Protein AF-A0A952LFS1-F1 (afdb_monomer_lite)

pLDDT: mean 71.88, std 18.71, range [35.47, 95.44]

Sequence (109 aa):
MINSTNTVNIDGTVLNDQDFKQFYSFNSEDKFSRWVVRPLALLTTVGLGVALVFASTFLLVLSLAMMPLFAVMLWAVKTKMERDLNSDETVIDMEQDEPIEPQEDAKSL

Radius of gyration: 41.85 Å; chains: 1; bounding box: 82×48×112 Å

Foldseek 3Di:
DDPPQPFDDDPNDGDHPVVVVVVVPPPVPPPCCVPPVVVVVVVVVVVVVVVVVVVVVVVVVVVVVCVVVVVVVVVVVVVVVVVVVVVVVPPPPPDDDDDDYDDDDDDDD

Structure (mmCIF, N/CA/C/O backbone):
data_AF-A0A952LFS1-F1
#
_entry.id   AF-A0A952LFS1-F1
#
loop_
_atom_site.group_PDB
_atom_site.id
_atom_site.type_symbol
_atom_site.label_atom_id
_atom_site.label_alt_id
_atom_site.label_comp_id
_atom_site.label_asym_id
_atom_site.label_entity_id
_atom_site.label_seq_id
_atom_site.pdbx_PDB_ins_code
_atom_site.Cartn_x
_atom_site.Cartn_y
_atom_site.Cartn_z
_atom_site.occupancy
_atom_site.B_iso_or_equiv
_atom_site.auth_seq_id
_atom_site.auth_comp_id
_atom_site.auth_asym_id
_atom_site.auth_atom_id
_atom_site.pdbx_PDB_model_num
ATOM 1 N N . MET A 1 1 ? 11.570 -21.459 48.615 1.00 35.81 1 MET A N 1
ATOM 2 C CA . MET A 1 1 ? 10.962 -20.991 47.351 1.00 35.81 1 MET A CA 1
ATOM 3 C C . MET A 1 1 ? 10.840 -19.481 47.438 1.00 35.81 1 MET A C 1
ATOM 5 O O . MET A 1 1 ? 10.100 -19.008 48.287 1.00 35.81 1 MET A O 1
ATOM 9 N N . ILE A 1 2 ? 11.624 -18.735 46.659 1.00 35.47 2 ILE A N 1
ATOM 10 C CA . ILE A 1 2 ? 11.532 -17.270 46.599 1.00 35.47 2 ILE A CA 1
ATOM 11 C C . ILE A 1 2 ? 10.553 -16.952 45.466 1.00 35.47 2 ILE A C 1
ATOM 13 O O . ILE A 1 2 ? 10.880 -17.167 44.302 1.00 35.47 2 ILE A O 1
ATOM 17 N N . ASN A 1 3 ? 9.342 -16.502 45.802 1.00 43.50 3 ASN A N 1
ATOM 18 C CA . ASN A 1 3 ? 8.403 -15.959 44.820 1.00 43.50 3 ASN A CA 1
ATOM 19 C C . ASN A 1 3 ? 8.894 -14.562 44.426 1.00 43.50 3 ASN A C 1
ATOM 21 O O . ASN A 1 3 ? 8.648 -13.585 45.128 1.00 43.50 3 ASN A O 1
ATOM 25 N N . SER A 1 4 ? 9.647 -14.487 43.330 1.00 49.28 4 SER A N 1
ATOM 26 C CA . SER A 1 4 ? 10.012 -13.225 42.688 1.00 49.28 4 SER A CA 1
ATOM 27 C C . SER A 1 4 ? 8.782 -12.686 41.955 1.00 49.28 4 SER A C 1
ATOM 29 O O . SER A 1 4 ? 8.506 -13.053 40.815 1.00 49.28 4 SER A O 1
ATOM 31 N N . THR A 1 5 ? 7.995 -11.850 42.631 1.00 56.53 5 THR A N 1
ATOM 32 C CA . THR A 1 5 ? 6.994 -11.013 41.965 1.00 56.53 5 THR A CA 1
ATOM 33 C C . THR A 1 5 ? 7.749 -9.828 41.368 1.00 56.53 5 THR A C 1
ATOM 35 O O . THR A 1 5 ? 8.257 -8.988 42.107 1.00 56.53 5 THR A O 1
ATOM 38 N N . ASN A 1 6 ? 7.885 -9.792 40.041 1.00 58.81 6 ASN A N 1
ATOM 39 C CA . ASN A 1 6 ? 8.487 -8.675 39.305 1.00 58.81 6 ASN A CA 1
ATOM 40 C C . ASN A 1 6 ? 7.598 -7.424 39.437 1.00 58.81 6 ASN A C 1
ATOM 42 O O . ASN A 1 6 ? 6.791 -7.131 38.563 1.00 58.81 6 ASN A O 1
ATOM 46 N N . THR A 1 7 ? 7.719 -6.704 40.550 1.00 58.88 7 THR A N 1
ATOM 47 C CA . THR A 1 7 ? 7.154 -5.363 40.723 1.00 58.88 7 THR A CA 1
ATOM 48 C C . THR A 1 7 ? 8.282 -4.357 40.564 1.00 58.88 7 THR A C 1
ATOM 50 O O . THR A 1 7 ? 9.168 -4.276 41.417 1.00 58.88 7 THR A O 1
ATOM 53 N N . VAL A 1 8 ? 8.275 -3.607 39.466 1.00 61.28 8 VAL A N 1
ATOM 54 C CA . VAL A 1 8 ? 9.241 -2.526 39.251 1.00 61.28 8 VAL A CA 1
ATOM 55 C C . VAL A 1 8 ? 8.627 -1.254 39.825 1.00 61.28 8 VAL A C 1
ATOM 57 O O . VAL A 1 8 ? 7.547 -0.838 39.411 1.00 61.28 8 VAL A O 1
ATOM 60 N N . ASN A 1 9 ? 9.285 -0.663 40.820 1.00 59.69 9 ASN A N 1
ATOM 61 C CA . ASN A 1 9 ? 8.873 0.611 41.400 1.00 59.69 9 ASN A CA 1
ATOM 62 C C . ASN A 1 9 ? 9.598 1.734 40.656 1.00 59.69 9 ASN A C 1
ATOM 64 O O . ASN A 1 9 ? 10.825 1.818 40.714 1.00 59.69 9 ASN A O 1
ATOM 68 N N . ILE A 1 10 ? 8.840 2.564 39.943 1.00 61.12 10 ILE A N 1
ATOM 69 C CA . ILE A 1 10 ? 9.353 3.777 39.308 1.00 61.12 10 ILE A CA 1
ATOM 70 C C . ILE A 1 10 ? 8.597 4.947 39.929 1.00 61.12 10 ILE A C 1
ATOM 72 O O . ILE A 1 10 ? 7.377 5.045 39.798 1.00 61.12 10 ILE A O 1
ATOM 76 N N . ASP A 1 11 ? 9.339 5.806 40.625 1.00 57.72 11 ASP A N 1
ATOM 77 C CA . ASP A 1 11 ? 8.853 7.078 41.172 1.00 57.72 11 ASP A CA 1
ATOM 78 C C . ASP A 1 11 ? 7.615 6.948 42.086 1.00 57.72 11 ASP A C 1
ATOM 80 O O . ASP A 1 11 ? 6.646 7.695 41.991 1.00 57.72 11 ASP A O 1
ATOM 84 N N . GLY A 1 12 ? 7.609 5.931 42.958 1.00 62.72 12 GLY A N 1
ATOM 85 C CA . GLY A 1 12 ? 6.520 5.688 43.914 1.00 62.72 12 GLY A CA 1
ATOM 86 C C . GLY A 1 12 ? 5.311 4.954 43.327 1.00 62.72 12 GLY A C 1
ATOM 87 O O . GLY A 1 12 ? 4.413 4.557 44.071 1.00 62.72 12 GLY A O 1
ATOM 88 N N . THR A 1 13 ? 5.309 4.702 42.020 1.00 59.31 13 THR A N 1
ATOM 89 C CA . THR A 1 13 ? 4.309 3.877 41.340 1.00 59.31 13 THR A CA 1
ATOM 90 C C . THR A 1 13 ? 4.791 2.431 41.286 1.00 59.31 13 THR A C 1
ATOM 92 O O . THR A 1 13 ? 5.758 2.098 40.597 1.00 59.31 13 THR A O 1
ATOM 95 N N . VAL A 1 14 ? 4.118 1.553 42.032 1.00 64.75 14 VAL A N 1
ATOM 96 C CA . VAL A 1 14 ? 4.357 0.107 41.980 1.00 64.75 14 VAL A CA 1
ATOM 97 C C . VAL A 1 14 ? 3.658 -0.434 40.740 1.00 64.75 14 VAL A C 1
ATOM 99 O O . VAL A 1 14 ? 2.440 -0.569 40.725 1.00 64.75 14 VAL A O 1
ATOM 102 N N . LEU A 1 15 ? 4.426 -0.723 39.691 1.00 60.50 15 LEU A N 1
ATOM 103 C CA . LEU A 1 15 ? 3.890 -1.299 38.464 1.00 60.50 15 LEU A CA 1
ATOM 104 C C . LEU A 1 15 ? 3.787 -2.819 38.632 1.00 60.50 15 LEU A C 1
ATOM 106 O O . LEU A 1 15 ? 4.803 -3.517 38.712 1.00 60.50 15 LEU A O 1
ATOM 110 N N . ASN A 1 16 ? 2.558 -3.327 38.721 1.00 68.31 16 ASN A N 1
ATOM 111 C CA . ASN A 1 16 ?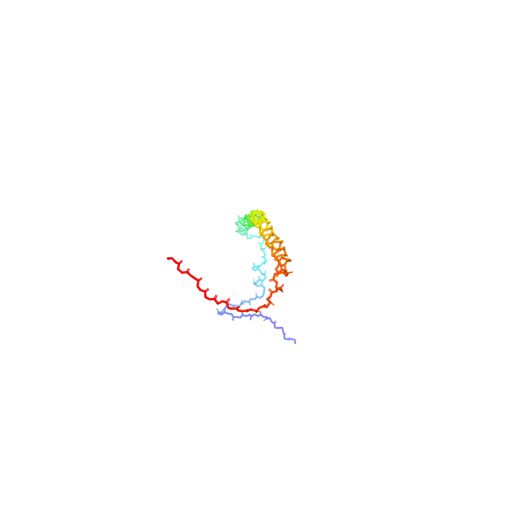 2.260 -4.753 38.819 1.00 68.31 16 ASN A CA 1
ATOM 112 C C . ASN A 1 16 ? 1.919 -5.317 37.425 1.00 68.31 16 ASN A C 1
ATOM 114 O O . ASN A 1 16 ? 1.187 -4.693 36.658 1.00 68.31 16 ASN A O 1
ATOM 118 N N . ASP A 1 17 ? 2.409 -6.516 37.089 1.00 67.88 17 ASP A N 1
ATOM 119 C CA . ASP A 1 17 ? 2.076 -7.228 35.836 1.00 67.88 17 ASP A CA 1
ATOM 120 C C . ASP A 1 17 ? 0.553 -7.395 35.653 1.00 67.88 17 ASP A C 1
ATOM 122 O O . ASP A 1 17 ? 0.030 -7.415 34.536 1.00 67.88 17 ASP A O 1
ATOM 126 N N . GLN A 1 18 ? -0.182 -7.458 36.766 1.00 65.00 18 GLN A N 1
ATOM 127 C CA . GLN A 1 18 ? -1.642 -7.509 36.769 1.00 65.00 18 GLN A CA 1
ATOM 128 C C . GLN A 1 18 ? -2.287 -6.216 36.250 1.00 65.00 18 GLN A C 1
ATOM 130 O O . GLN A 1 18 ? -3.262 -6.305 35.507 1.00 65.00 18 GLN A O 1
ATOM 135 N N . ASP A 1 19 ? -1.714 -5.046 36.539 1.00 62.91 19 ASP A N 1
ATOM 136 C CA . ASP A 1 19 ? -2.249 -3.754 36.092 1.00 62.91 19 ASP A CA 1
ATOM 137 C C . ASP A 1 19 ? -2.022 -3.552 34.590 1.00 62.91 19 ASP A C 1
ATOM 139 O O . ASP A 1 19 ? -2.904 -3.065 33.883 1.00 62.91 19 ASP A O 1
ATOM 143 N N . PHE A 1 20 ? -0.881 -4.015 34.063 1.00 62.88 20 PHE A N 1
ATOM 144 C CA . PHE A 1 20 ? -0.638 -4.042 32.618 1.00 62.88 20 PHE A CA 1
ATOM 145 C C . PHE A 1 20 ? -1.629 -4.958 31.902 1.00 62.88 20 PHE A C 1
ATOM 147 O O . PHE A 1 20 ? -2.243 -4.559 30.911 1.00 62.88 20 PHE A O 1
ATOM 154 N N . LYS A 1 21 ? -1.841 -6.175 32.416 1.00 63.59 21 LYS A N 1
ATOM 155 C CA . LYS A 1 21 ? -2.851 -7.088 31.866 1.00 63.59 21 LYS A CA 1
ATOM 156 C C . LYS A 1 21 ? -4.254 -6.510 31.960 1.00 63.59 21 LYS A C 1
ATOM 158 O O . LYS A 1 21 ? -5.026 -6.712 31.032 1.00 63.59 21 LYS A O 1
ATOM 163 N N . GLN A 1 22 ? -4.575 -5.769 33.017 1.00 61.59 22 GLN A N 1
ATOM 164 C CA . GLN A 1 22 ? -5.881 -5.145 33.181 1.00 61.59 22 GLN A CA 1
ATOM 165 C C . GLN A 1 22 ? -6.088 -3.961 32.224 1.00 61.59 22 GLN A C 1
ATOM 167 O O . GLN A 1 22 ? -7.179 -3.805 31.680 1.00 61.59 22 GLN A O 1
ATOM 172 N N . PHE A 1 23 ? -5.035 -3.190 31.942 1.00 60.47 23 PHE A N 1
ATOM 173 C CA . PHE A 1 23 ? -5.052 -2.104 30.960 1.00 60.47 23 PHE A CA 1
ATOM 174 C C . PHE A 1 23 ? -5.301 -2.612 29.530 1.00 60.47 23 PHE A C 1
ATOM 176 O O . PHE A 1 23 ? -6.043 -1.997 28.766 1.00 60.47 23 PHE A O 1
ATOM 183 N N . TYR A 1 24 ? -4.717 -3.762 29.176 1.00 58.44 24 TYR A N 1
ATOM 184 C CA . TYR A 1 24 ? -4.950 -4.422 27.884 1.00 58.44 24 TYR A CA 1
ATOM 185 C C . TYR A 1 24 ? -6.170 -5.352 27.874 1.00 58.44 24 TYR A C 1
ATOM 187 O O . TYR A 1 24 ? -6.668 -5.702 26.800 1.00 58.44 24 TYR A O 1
ATOM 195 N N . SER A 1 25 ? -6.684 -5.756 29.038 1.00 60.50 25 SER A N 1
ATOM 196 C CA . SER A 1 25 ? -7.952 -6.469 29.122 1.00 60.50 25 SER A CA 1
ATOM 197 C C . SER A 1 25 ? -9.058 -5.468 28.814 1.00 60.50 25 SER A C 1
ATOM 199 O O . SER A 1 25 ? -9.383 -4.600 29.618 1.00 60.50 25 SER A O 1
ATOM 201 N N . PHE A 1 26 ? -9.605 -5.549 27.604 1.00 57.59 26 PHE A N 1
ATOM 202 C CA . PHE A 1 26 ? -10.738 -4.738 27.179 1.00 57.59 26 PHE A CA 1
ATOM 203 C C . PHE A 1 26 ? -11.924 -4.974 28.118 1.00 57.59 26 PHE A C 1
ATOM 205 O O . PHE A 1 26 ? -12.722 -5.891 27.916 1.00 57.59 26 PHE A O 1
ATOM 212 N N . ASN A 1 27 ? -12.046 -4.136 29.144 1.00 59.81 27 ASN A N 1
ATOM 213 C CA . ASN A 1 27 ? -13.144 -4.206 30.085 1.00 59.81 27 ASN A CA 1
ATOM 214 C C . ASN A 1 27 ? -14.419 -3.797 29.336 1.00 59.81 27 ASN A C 1
ATOM 216 O O . ASN A 1 27 ? -14.575 -2.657 28.897 1.00 59.81 27 ASN A O 1
ATOM 220 N N . SER A 1 28 ? -15.312 -4.760 29.100 1.00 58.75 28 SER A N 1
ATOM 221 C CA . SER A 1 28 ? -16.483 -4.581 28.225 1.00 58.75 28 SER A CA 1
ATOM 222 C C . SER A 1 28 ? -17.519 -3.570 28.748 1.00 58.75 28 SER A C 1
ATOM 224 O O . SER A 1 28 ? -18.431 -3.182 28.010 1.00 58.75 28 SER A O 1
ATOM 226 N N . GLU A 1 29 ? -17.354 -3.129 29.996 1.00 63.97 29 GLU A N 1
ATOM 227 C CA . GLU A 1 29 ? -18.200 -2.157 30.691 1.00 63.97 29 GLU A CA 1
ATOM 228 C C . GLU A 1 29 ? -17.780 -0.698 30.471 1.00 63.97 29 GLU A C 1
ATOM 230 O O . GLU A 1 29 ? -18.539 0.213 30.811 1.00 63.97 29 GLU A O 1
ATOM 235 N N . ASP A 1 30 ? -16.618 -0.448 29.860 1.00 70.31 30 ASP A N 1
ATOM 236 C CA . ASP A 1 30 ? -16.151 0.916 29.641 1.00 70.31 30 ASP A CA 1
ATOM 237 C C . ASP A 1 30 ? -16.928 1.591 28.493 1.00 70.31 30 ASP A C 1
ATOM 239 O O . ASP A 1 30 ? -16.703 1.353 27.296 1.00 70.31 30 ASP A O 1
ATOM 243 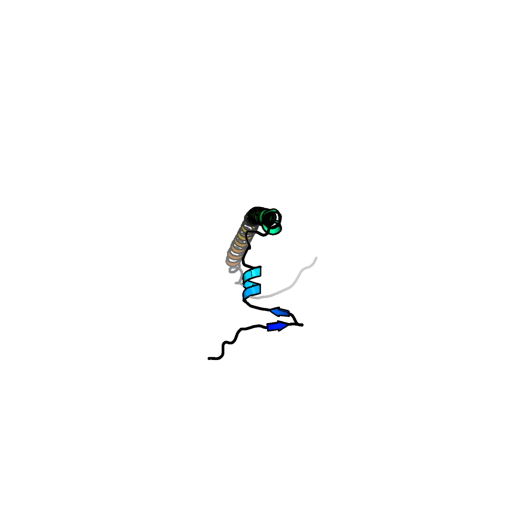N N . LYS A 1 31 ? -17.907 2.429 28.871 1.00 75.94 31 LYS A N 1
ATOM 244 C CA . LYS A 1 31 ? -18.815 3.123 27.943 1.00 75.94 31 LYS A CA 1
ATOM 245 C C . LYS A 1 31 ? -18.044 3.988 26.947 1.00 75.94 31 LYS A C 1
ATOM 247 O O . LYS A 1 31 ? -18.452 4.071 25.790 1.00 75.94 31 LYS A O 1
ATOM 252 N N . PHE A 1 32 ? -16.933 4.593 27.362 1.00 75.12 32 PHE A N 1
ATOM 253 C CA . PHE A 1 32 ? -16.132 5.446 26.487 1.00 75.12 32 PHE A CA 1
ATOM 254 C C . PHE A 1 32 ? -15.459 4.633 25.373 1.00 75.12 32 PHE A C 1
ATOM 256 O O . PHE A 1 32 ? -15.597 4.951 24.189 1.00 75.12 32 PHE A O 1
ATOM 263 N N . SER A 1 33 ? -14.816 3.518 25.731 1.00 72.69 33 SER A N 1
ATOM 264 C CA . SER A 1 33 ? -14.181 2.618 24.763 1.00 72.69 33 SER A CA 1
ATOM 265 C C . SER A 1 33 ? -15.193 2.040 23.765 1.00 72.69 33 SER A C 1
ATOM 267 O O . SER A 1 33 ? -14.945 1.989 22.556 1.00 72.69 33 SER A O 1
ATOM 269 N N . ARG A 1 34 ? -16.389 1.675 24.245 1.00 76.06 34 ARG A N 1
ATOM 270 C CA . ARG A 1 34 ? -17.440 1.082 23.411 1.00 76.06 34 ARG A CA 1
ATOM 271 C C . ARG A 1 34 ? -18.044 2.053 22.394 1.00 76.06 34 ARG A C 1
ATOM 273 O O . ARG A 1 34 ? -18.310 1.629 21.271 1.00 76.06 34 ARG A O 1
ATOM 280 N N . TRP A 1 35 ? -18.266 3.309 22.778 1.00 82.81 35 TRP A N 1
ATOM 281 C CA . TRP A 1 35 ? -18.972 4.289 21.944 1.00 82.81 35 TRP A CA 1
ATOM 282 C C . TRP A 1 35 ? -18.057 5.208 21.134 1.00 82.81 35 TRP A C 1
ATOM 284 O O . TRP A 1 35 ? -18.501 5.740 20.123 1.00 82.81 35 TRP A O 1
ATOM 294 N N . V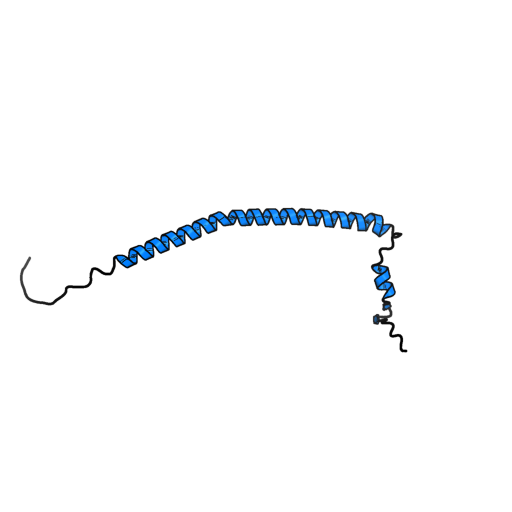AL A 1 36 ? -16.795 5.381 21.538 1.00 82.50 36 VAL A N 1
ATOM 295 C CA . VAL A 1 36 ? -15.863 6.306 20.871 1.00 82.50 36 VAL A CA 1
ATOM 296 C C . VAL A 1 36 ? -14.689 5.557 20.254 1.00 82.50 36 VAL A C 1
ATOM 298 O O . VAL A 1 36 ? -14.456 5.659 19.052 1.00 82.50 36 VAL A O 1
ATOM 301 N N . VAL A 1 37 ? -13.980 4.749 21.045 1.00 82.94 37 VAL A N 1
ATOM 302 C CA . VAL A 1 37 ? -12.722 4.125 20.601 1.00 82.94 37 VAL A CA 1
ATOM 303 C C . VAL A 1 37 ? -12.964 3.037 19.556 1.00 82.94 37 VAL A C 1
ATOM 305 O O . VAL A 1 37 ? -12.285 3.015 18.534 1.00 82.94 37 VAL A O 1
ATOM 308 N N . ARG A 1 38 ? -13.953 2.157 19.758 1.00 81.75 38 ARG A N 1
ATOM 309 C CA . ARG A 1 38 ? -14.250 1.070 18.806 1.00 81.75 38 ARG A CA 1
ATOM 310 C C . ARG A 1 38 ? -14.723 1.570 17.433 1.00 81.75 38 ARG A C 1
ATOM 312 O O . ARG A 1 38 ? -14.177 1.096 16.437 1.00 81.75 38 ARG A O 1
ATOM 319 N N . PRO A 1 39 ? -15.681 2.515 17.328 1.00 85.31 39 PRO A N 1
ATOM 320 C CA . PRO A 1 39 ? -16.073 3.059 16.029 1.00 85.31 39 PRO A CA 1
ATOM 321 C C . PRO A 1 39 ? -14.933 3.817 15.345 1.00 85.31 39 PRO A C 1
ATOM 323 O O . PRO A 1 39 ? -14.741 3.664 14.142 1.00 85.31 39 PRO A O 1
ATOM 326 N N . LEU A 1 40 ? -14.139 4.578 16.107 1.00 86.88 40 LEU A N 1
ATOM 327 C CA . LEU A 1 40 ? -12.976 5.283 15.571 1.00 86.88 40 LEU A CA 1
ATOM 328 C C . LEU A 1 40 ? -11.928 4.301 15.033 1.00 86.88 40 LEU A C 1
ATOM 330 O O . LEU A 1 40 ? -11.435 4.497 13.929 1.00 86.88 40 LEU A O 1
ATOM 334 N N . ALA A 1 41 ? -11.640 3.220 15.762 1.00 85.00 41 ALA A N 1
ATOM 335 C CA . ALA A 1 41 ? -10.713 2.176 15.330 1.00 85.00 41 ALA A CA 1
ATOM 336 C C . ALA A 1 41 ? -11.195 1.447 14.064 1.00 85.00 41 ALA A C 1
ATOM 338 O O . ALA A 1 41 ? -10.398 1.110 13.189 1.00 85.00 41 ALA A O 1
ATOM 339 N N . LEU A 1 42 ? -12.505 1.220 13.931 1.00 86.50 42 LEU A N 1
ATOM 340 C CA . LEU A 1 42 ? -13.081 0.664 12.705 1.00 86.50 42 LEU A CA 1
ATOM 341 C C . LEU A 1 42 ? -12.929 1.634 11.530 1.00 86.50 42 LEU A C 1
ATOM 343 O O . LEU A 1 42 ? -12.493 1.222 10.458 1.00 86.50 42 LEU A O 1
ATOM 347 N N . LEU A 1 43 ? -13.223 2.921 11.731 1.00 88.69 43 LEU A N 1
ATOM 348 C CA . LEU A 1 43 ? -13.066 3.943 10.695 1.00 88.69 43 LEU A CA 1
ATOM 349 C C . LEU A 1 43 ? -11.610 4.114 10.260 1.00 88.69 43 LEU A C 1
ATOM 351 O O . LEU A 1 43 ? -11.350 4.211 9.063 1.00 88.69 43 LEU A O 1
ATOM 355 N N . THR A 1 44 ? -10.658 4.109 11.194 1.00 89.12 44 THR A N 1
ATOM 356 C CA . THR A 1 44 ? -9.232 4.188 10.852 1.00 89.12 44 THR A CA 1
ATOM 357 C C . THR A 1 44 ? -8.778 2.951 10.092 1.00 89.12 44 THR A C 1
ATOM 359 O O . THR A 1 44 ? -8.086 3.090 9.090 1.00 89.12 44 THR A O 1
ATOM 362 N N . THR A 1 45 ? -9.214 1.755 10.494 1.00 90.94 45 THR A N 1
ATOM 363 C CA . THR A 1 45 ? -8.866 0.506 9.798 1.00 90.94 45 THR A CA 1
ATOM 364 C C . THR A 1 45 ? -9.430 0.483 8.377 1.00 90.94 45 THR A C 1
ATOM 366 O O . THR A 1 45 ? -8.716 0.145 7.435 1.00 90.94 45 THR A O 1
ATOM 369 N N . VAL A 1 46 ? -10.689 0.896 8.195 1.00 89.88 46 VAL A N 1
ATOM 370 C CA . VAL A 1 46 ? -11.316 0.994 6.868 1.00 89.88 46 VAL A CA 1
ATOM 371 C C . VAL A 1 46 ? -10.625 2.060 6.018 1.00 89.88 46 VAL A C 1
ATOM 373 O O . VAL A 1 46 ? -10.278 1.788 4.871 1.00 89.88 46 VAL A O 1
ATOM 376 N N . GLY A 1 47 ? -10.365 3.246 6.573 1.00 90.69 47 GLY A N 1
ATOM 377 C CA . GLY A 1 47 ? -9.675 4.325 5.865 1.00 90.69 47 GLY A CA 1
ATOM 378 C C . GLY A 1 47 ? -8.268 3.928 5.419 1.00 90.69 47 GLY A C 1
ATOM 379 O O . GLY A 1 47 ? -7.886 4.175 4.277 1.00 90.69 47 GLY A O 1
ATOM 380 N N . LEU A 1 48 ? -7.522 3.242 6.286 1.00 91.69 48 LEU A N 1
ATOM 381 C CA . LEU A 1 48 ? -6.175 2.757 5.992 1.00 91.69 48 LEU A CA 1
ATOM 382 C C . LEU A 1 48 ? -6.204 1.623 4.955 1.00 91.69 48 LEU A C 1
ATOM 384 O O . LEU A 1 48 ? -5.383 1.610 4.041 1.00 91.69 48 LEU A O 1
ATOM 388 N N . GLY A 1 49 ? -7.198 0.732 5.027 1.00 90.69 49 GLY A N 1
ATOM 389 C CA . GLY A 1 49 ? -7.431 -0.298 4.015 1.00 90.69 49 GLY A CA 1
ATOM 390 C C . GLY A 1 49 ? -7.714 0.290 2.630 1.00 90.69 49 GLY A C 1
ATOM 391 O O . GLY A 1 49 ? -7.089 -0.111 1.650 1.00 90.69 49 GLY A O 1
ATOM 392 N N . VAL A 1 50 ? -8.593 1.292 2.543 1.00 92.50 50 VAL A N 1
ATOM 393 C CA . VAL A 1 50 ? -8.889 1.988 1.280 1.00 92.50 50 VAL A CA 1
ATOM 394 C C . VAL A 1 50 ? -7.643 2.701 0.749 1.00 92.50 50 VAL A C 1
ATOM 396 O O . VAL A 1 50 ? -7.303 2.544 -0.423 1.00 92.50 50 VAL A O 1
ATOM 399 N N . ALA A 1 51 ? -6.915 3.424 1.603 1.00 93.56 51 ALA A N 1
ATOM 400 C CA . ALA A 1 51 ? -5.683 4.105 1.212 1.00 93.56 51 ALA A CA 1
ATOM 401 C C . ALA A 1 51 ? -4.629 3.136 0.649 1.00 93.56 51 ALA A C 1
ATOM 403 O O . ALA A 1 51 ? -3.994 3.447 -0.358 1.00 93.56 51 ALA A O 1
ATOM 404 N N . LEU A 1 52 ? -4.479 1.945 1.240 1.00 94.38 52 LEU A N 1
ATOM 405 C CA . LEU A 1 52 ? -3.563 0.912 0.748 1.00 94.38 52 LEU A CA 1
ATOM 406 C C . LEU A 1 52 ? -3.949 0.393 -0.640 1.00 94.38 52 LEU A C 1
ATOM 408 O O . LEU A 1 52 ? -3.075 0.216 -1.487 1.00 94.38 52 LEU A O 1
ATOM 412 N N . VAL A 1 53 ? -5.241 0.183 -0.900 1.00 93.56 53 VAL A N 1
ATOM 413 C CA . VAL A 1 53 ? -5.720 -0.250 -2.224 1.00 93.56 53 VAL A CA 1
ATOM 414 C C . VAL A 1 53 ? -5.439 0.821 -3.279 1.00 93.56 53 VAL A C 1
ATOM 416 O O . VAL A 1 53 ? -4.944 0.506 -4.364 1.00 93.56 53 VAL A O 1
ATOM 419 N N . PHE A 1 54 ? -5.685 2.093 -2.958 1.00 93.00 54 PHE A N 1
ATOM 420 C CA . PHE A 1 54 ? -5.356 3.205 -3.852 1.00 93.00 54 PHE A CA 1
ATOM 421 C C . PHE A 1 54 ? -3.852 3.328 -4.092 1.00 93.00 54 PHE A C 1
ATOM 423 O O . PHE A 1 54 ? -3.433 3.459 -5.240 1.00 93.00 54 PHE A O 1
ATOM 430 N N . ALA A 1 55 ? -3.034 3.226 -3.043 1.00 93.69 55 ALA A N 1
ATOM 431 C CA . ALA A 1 55 ? -1.581 3.255 -3.166 1.00 93.69 55 ALA A CA 1
ATOM 432 C C . ALA A 1 55 ? -1.063 2.100 -4.037 1.00 93.69 55 ALA A C 1
ATOM 434 O O . ALA A 1 55 ? -0.245 2.319 -4.928 1.00 93.69 55 ALA A O 1
ATOM 435 N N . SER A 1 56 ? -1.579 0.884 -3.837 1.00 95.44 56 SER A N 1
ATOM 436 C CA . SER A 1 56 ? -1.223 -0.286 -4.645 1.00 95.44 56 SER A CA 1
ATOM 437 C C . SER A 1 56 ? -1.587 -0.086 -6.115 1.00 95.44 56 SER A C 1
ATOM 439 O O . SER A 1 56 ? -0.744 -0.279 -6.990 1.00 95.44 56 SER A O 1
ATOM 441 N N . THR A 1 57 ? -2.807 0.379 -6.388 1.00 93.44 57 THR A N 1
ATOM 442 C CA . THR A 1 57 ? -3.273 0.640 -7.757 1.00 93.44 57 THR A CA 1
ATOM 443 C C . THR A 1 57 ? -2.439 1.733 -8.423 1.00 93.44 57 THR A C 1
ATOM 445 O O . THR A 1 57 ? -2.034 1.590 -9.574 1.00 93.44 57 THR A O 1
ATOM 448 N N . PHE A 1 58 ? -2.119 2.803 -7.691 1.00 94.25 58 PHE A N 1
ATOM 449 C CA . PHE A 1 58 ? -1.279 3.891 -8.181 1.00 94.25 58 PHE A CA 1
ATOM 450 C C . PHE A 1 58 ? 0.130 3.413 -8.549 1.00 94.25 58 PHE A C 1
ATOM 452 O O . PHE A 1 58 ? 0.622 3.724 -9.632 1.00 94.25 58 PHE A O 1
ATOM 459 N N . LEU A 1 59 ? 0.763 2.610 -7.690 1.00 93.88 59 LEU A N 1
ATOM 460 C CA . LEU A 1 59 ? 2.075 2.029 -7.980 1.00 93.88 59 LEU A CA 1
ATOM 461 C C . LEU A 1 59 ? 2.034 1.070 -9.172 1.00 93.88 59 LEU A C 1
ATOM 463 O O . LEU A 1 59 ? 2.987 1.022 -9.946 1.00 93.88 59 LEU A O 1
ATOM 467 N N . LEU A 1 60 ? 0.933 0.342 -9.357 1.00 94.25 60 LEU A N 1
ATOM 468 C CA . LEU A 1 60 ? 0.745 -0.541 -10.505 1.00 94.25 60 LEU A CA 1
ATOM 469 C C . LEU A 1 60 ? 0.670 0.270 -11.806 1.00 94.25 60 LEU A C 1
ATOM 471 O O . LEU A 1 60 ? 1.368 -0.042 -12.765 1.00 94.25 60 LEU A O 1
ATOM 475 N N . VAL A 1 61 ? -0.098 1.363 -11.821 1.00 94.38 61 VAL A N 1
ATOM 476 C CA . VAL A 1 61 ? -0.166 2.275 -12.974 1.00 94.38 61 VAL A CA 1
ATOM 477 C C . VAL A 1 61 ? 1.194 2.917 -13.253 1.00 94.38 61 VAL A C 1
ATOM 479 O O . VAL A 1 61 ? 1.618 2.962 -14.406 1.00 94.38 61 VAL A O 1
ATOM 482 N N . LEU A 1 62 ? 1.912 3.356 -12.214 1.00 92.38 62 LEU A N 1
ATOM 483 C CA . LEU A 1 62 ? 3.269 3.893 -12.346 1.00 92.38 62 LEU A CA 1
ATOM 484 C C . LEU A 1 62 ? 4.231 2.850 -12.942 1.00 92.38 62 LEU A C 1
ATOM 486 O O . LEU A 1 62 ? 5.028 3.168 -13.822 1.00 92.38 62 LEU A O 1
ATOM 490 N N . SER A 1 63 ? 4.136 1.596 -12.496 1.00 92.06 63 SER A N 1
ATOM 491 C CA . SER A 1 63 ? 4.925 0.486 -13.031 1.00 92.06 63 SER A CA 1
ATOM 492 C C . SER A 1 63 ? 4.595 0.215 -14.502 1.00 92.06 63 SER A C 1
ATOM 494 O O . SER A 1 63 ? 5.504 0.072 -15.321 1.00 92.06 63 SER A O 1
ATOM 496 N N . LEU A 1 64 ? 3.310 0.230 -14.865 1.00 92.19 64 LEU A N 1
ATOM 497 C CA . LEU A 1 64 ? 2.858 0.032 -16.241 1.00 92.19 64 LEU A CA 1
ATOM 498 C C . LEU A 1 64 ? 3.321 1.167 -17.166 1.00 92.19 64 LEU A C 1
ATOM 500 O O . LEU A 1 64 ? 3.689 0.921 -18.312 1.00 92.19 64 LEU A O 1
ATOM 504 N N . ALA A 1 65 ? 3.381 2.396 -16.650 1.00 91.88 65 ALA A N 1
ATOM 505 C CA . ALA A 1 65 ? 3.888 3.555 -17.376 1.00 91.88 65 ALA A CA 1
ATOM 506 C C . ALA A 1 65 ? 5.396 3.473 -17.680 1.00 91.88 65 ALA A C 1
ATOM 508 O O . ALA A 1 65 ? 5.848 4.074 -18.653 1.00 91.88 65 ALA A O 1
ATOM 509 N N . MET A 1 66 ? 6.175 2.709 -16.905 1.00 89.94 66 MET A N 1
ATOM 510 C CA . MET A 1 66 ? 7.612 2.531 -17.160 1.00 89.94 66 MET A CA 1
ATOM 511 C C . MET A 1 66 ? 7.930 1.454 -18.201 1.00 89.94 66 MET A C 1
ATOM 513 O O . MET A 1 66 ? 8.987 1.506 -18.830 1.00 89.94 66 MET A O 1
ATOM 517 N 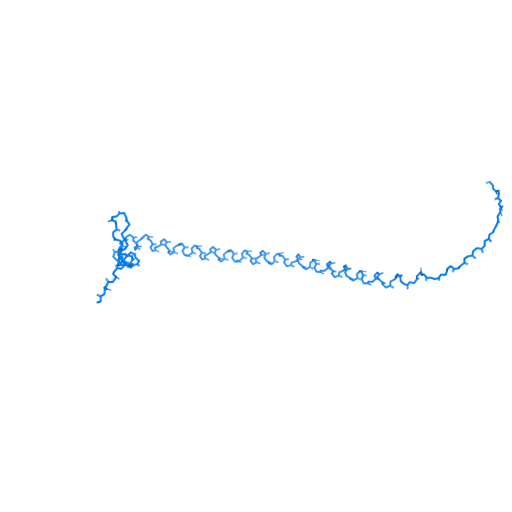N . MET A 1 67 ? 7.019 0.511 -18.443 1.00 91.31 67 MET A N 1
ATOM 518 C CA . MET A 1 67 ? 7.186 -0.548 -19.445 1.00 91.31 67 MET A CA 1
ATOM 519 C C . MET A 1 67 ? 7.538 -0.037 -20.865 1.00 91.31 67 MET A C 1
ATOM 521 O O . MET A 1 67 ? 8.488 -0.564 -21.449 1.00 91.31 67 MET A O 1
ATOM 525 N N . PRO A 1 68 ? 6.880 0.998 -21.433 1.00 88.56 68 PRO A N 1
ATOM 526 C CA . PRO A 1 68 ? 7.263 1.530 -22.745 1.00 88.56 68 PRO A CA 1
ATOM 527 C C . PRO A 1 68 ? 8.661 2.167 -22.759 1.00 88.56 68 PRO A C 1
ATOM 529 O O . PRO A 1 68 ? 9.367 2.065 -23.761 1.00 88.56 68 PRO A O 1
ATOM 532 N N . LEU A 1 69 ? 9.099 2.775 -21.653 1.00 88.44 69 LEU A N 1
ATOM 533 C CA . LEU A 1 69 ? 10.427 3.386 -21.557 1.00 88.44 69 LEU A CA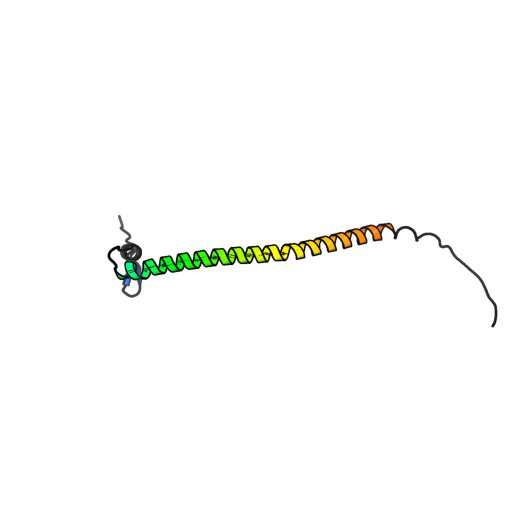 1
ATOM 534 C C . LEU A 1 69 ? 11.528 2.315 -21.598 1.00 88.44 69 LEU A C 1
ATOM 536 O O . LEU A 1 69 ? 12.512 2.460 -22.325 1.00 88.44 69 LEU A O 1
ATOM 540 N N . PHE A 1 70 ? 11.320 1.195 -20.900 1.00 90.62 70 PHE A N 1
ATOM 541 C CA . PHE A 1 70 ? 12.207 0.033 -20.988 1.00 90.62 70 PHE A CA 1
ATOM 542 C C . PHE A 1 70 ? 12.225 -0.593 -22.386 1.00 90.62 70 PHE A C 1
ATOM 544 O O . PHE A 1 70 ? 13.291 -0.981 -22.863 1.00 90.62 70 PHE A O 1
ATOM 551 N N . ALA A 1 71 ? 11.079 -0.655 -23.069 1.00 91.88 71 ALA A N 1
ATOM 552 C CA . ALA A 1 71 ? 11.006 -1.192 -24.426 1.00 91.88 71 ALA A CA 1
ATOM 553 C C . ALA A 1 71 ? 11.855 -0.377 -25.418 1.00 91.88 71 ALA A C 1
ATOM 555 O O . ALA A 1 71 ? 12.621 -0.953 -26.191 1.00 91.88 71 ALA A O 1
ATOM 556 N N . VAL A 1 72 ? 11.780 0.958 -25.357 1.00 93.56 72 VAL A N 1
ATOM 557 C CA . VAL A 1 72 ? 12.597 1.842 -26.208 1.00 93.56 72 VAL A CA 1
ATOM 558 C C . VAL A 1 72 ? 14.086 1.713 -25.878 1.00 93.56 72 VAL A C 1
ATOM 560 O O . VAL A 1 72 ? 14.903 1.644 -26.794 1.00 93.56 72 VAL A O 1
ATOM 563 N N . MET A 1 73 ? 14.447 1.618 -24.594 1.00 92.06 73 MET A N 1
ATOM 564 C CA . MET A 1 73 ? 15.835 1.389 -24.169 1.00 92.06 73 MET A CA 1
ATOM 565 C C . MET A 1 73 ? 16.407 0.086 -24.742 1.00 92.06 73 MET A C 1
ATOM 567 O O . MET A 1 73 ? 17.485 0.098 -25.333 1.00 92.06 73 MET A O 1
ATOM 571 N N . LEU A 1 74 ? 15.685 -1.031 -24.614 1.00 93.75 74 LEU A N 1
ATOM 572 C CA . LEU A 1 74 ? 16.126 -2.323 -25.151 1.00 93.75 74 LEU A CA 1
ATOM 573 C C . LEU A 1 74 ? 16.247 -2.296 -26.677 1.00 93.75 74 LEU A C 1
ATOM 575 O O . LEU A 1 74 ? 17.212 -2.828 -27.226 1.00 93.75 74 LEU A O 1
ATOM 579 N N . TRP A 1 75 ? 15.305 -1.642 -27.363 1.00 95.31 75 TRP A N 1
ATOM 580 C CA . TRP A 1 75 ? 15.379 -1.458 -28.809 1.00 95.31 75 TRP A CA 1
ATOM 581 C C . TRP A 1 75 ? 16.617 -0.649 -29.219 1.00 95.31 75 TRP A C 1
ATOM 583 O O . TRP A 1 75 ? 17.343 -1.068 -30.116 1.00 95.31 75 TRP A O 1
ATOM 593 N N . ALA A 1 76 ? 16.912 0.455 -28.529 1.00 92.38 76 ALA A N 1
ATOM 594 C CA . ALA A 1 76 ? 18.085 1.286 -28.802 1.00 92.38 76 ALA A CA 1
ATOM 595 C C . ALA A 1 76 ? 19.415 0.553 -28.546 1.00 92.38 76 ALA A C 1
ATOM 597 O O . ALA A 1 76 ? 20.378 0.721 -29.292 1.00 92.38 76 ALA A O 1
ATOM 598 N N . VAL A 1 77 ? 19.483 -0.285 -27.507 1.00 93.69 77 VAL A N 1
ATOM 599 C CA . VAL A 1 77 ? 20.669 -1.115 -27.242 1.00 93.69 77 VAL A CA 1
ATOM 600 C C . VAL A 1 77 ? 20.859 -2.154 -28.343 1.00 93.69 77 VAL A C 1
ATOM 602 O O . VAL A 1 77 ? 21.973 -2.309 -28.840 1.00 93.69 7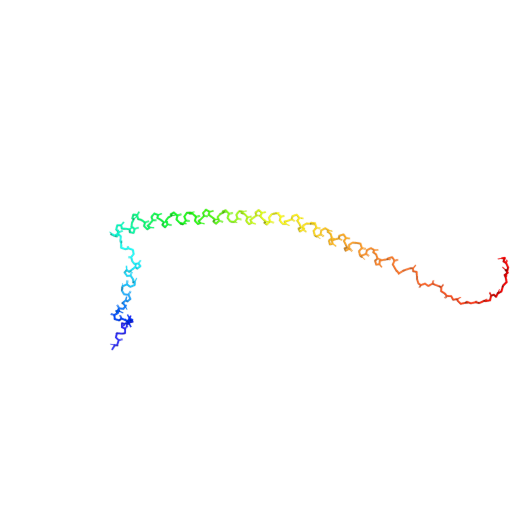7 VAL A O 1
ATOM 605 N N . LYS A 1 78 ? 19.781 -2.825 -28.767 1.00 92.12 78 LYS A N 1
ATOM 606 C CA . LYS A 1 78 ? 19.826 -3.799 -29.863 1.00 92.12 78 LYS A CA 1
ATOM 607 C C . LYS A 1 78 ? 20.314 -3.160 -31.161 1.00 92.12 78 LYS A C 1
ATOM 609 O O . LYS A 1 78 ? 21.226 -3.694 -31.780 1.00 92.12 78 LYS A O 1
ATOM 614 N N . THR A 1 79 ? 19.750 -2.017 -31.553 1.00 89.88 79 THR A N 1
ATOM 615 C CA . THR A 1 79 ? 20.156 -1.336 -32.793 1.00 89.88 79 THR A CA 1
ATOM 616 C C . THR A 1 79 ? 21.604 -0.864 -32.732 1.00 89.88 79 THR A C 1
ATOM 618 O O . THR A 1 79 ? 22.319 -0.959 -33.728 1.00 89.88 79 THR A O 1
ATOM 621 N N . LYS A 1 80 ? 22.072 -0.409 -31.563 1.00 86.25 80 LYS A N 1
ATOM 622 C CA . LYS A 1 80 ? 23.482 -0.071 -31.370 1.00 86.25 80 LYS A CA 1
ATOM 623 C C . LYS A 1 80 ? 24.383 -1.303 -31.512 1.00 86.25 80 LYS A C 1
ATOM 625 O O . LYS A 1 80 ? 25.365 -1.224 -32.235 1.00 86.25 80 LYS A O 1
ATOM 630 N N . MET A 1 81 ? 24.039 -2.430 -30.887 1.00 87.44 81 MET A N 1
ATOM 631 C CA . MET A 1 81 ? 24.809 -3.675 -31.014 1.00 87.44 81 MET A CA 1
ATOM 632 C C . MET A 1 81 ? 24.852 -4.186 -32.454 1.00 87.44 81 MET A C 1
ATOM 634 O O . MET A 1 81 ? 25.920 -4.544 -32.928 1.00 87.44 81 MET A O 1
ATOM 638 N N . GLU A 1 82 ? 23.721 -4.187 -33.167 1.00 86.50 82 GLU A N 1
ATOM 639 C CA . GLU A 1 82 ? 23.664 -4.595 -34.579 1.00 86.50 82 GLU A CA 1
ATOM 640 C C . GLU A 1 82 ? 24.535 -3.709 -35.469 1.00 86.50 82 GLU A C 1
ATOM 642 O O . GLU A 1 82 ? 25.169 -4.193 -36.403 1.00 86.50 82 GLU A O 1
ATOM 647 N N . ARG A 1 83 ? 24.588 -2.408 -35.182 1.00 80.50 83 ARG A N 1
ATOM 648 C CA . ARG A 1 83 ? 25.474 -1.489 -35.891 1.00 80.50 83 ARG A CA 1
ATOM 649 C C . ARG A 1 83 ? 26.939 -1.767 -35.566 1.00 80.50 83 ARG A C 1
ATOM 651 O O . ARG A 1 83 ? 27.735 -1.871 -36.487 1.00 80.50 83 ARG A O 1
ATOM 658 N N . ASP A 1 84 ? 27.275 -1.897 -34.286 1.00 78.56 84 ASP A N 1
ATOM 659 C CA . ASP A 1 84 ? 28.656 -2.089 -33.843 1.00 78.56 84 ASP A CA 1
ATOM 660 C C . ASP A 1 84 ? 29.213 -3.451 -34.346 1.00 78.56 84 ASP A C 1
ATOM 662 O O . ASP A 1 84 ? 30.362 -3.513 -34.765 1.00 78.56 84 ASP A O 1
ATOM 666 N N . LEU A 1 85 ? 28.381 -4.502 -34.439 1.00 77.81 85 LEU A N 1
ATOM 667 C CA . LEU A 1 85 ? 28.722 -5.795 -35.065 1.00 77.81 85 LEU A CA 1
ATOM 668 C C . LEU A 1 85 ? 28.966 -5.701 -36.579 1.00 77.81 85 LEU A C 1
ATOM 670 O O . LEU A 1 85 ? 29.927 -6.272 -37.079 1.00 77.81 85 LEU A O 1
ATOM 674 N N . ASN A 1 86 ? 28.110 -4.987 -37.316 1.00 75.94 86 ASN A N 1
ATOM 675 C CA . ASN A 1 86 ? 28.270 -4.835 -38.768 1.00 75.94 86 ASN A CA 1
ATOM 676 C C . ASN A 1 86 ? 29.445 -3.914 -39.144 1.00 75.94 86 ASN A C 1
ATOM 678 O O . ASN A 1 86 ? 29.963 -4.004 -40.253 1.00 75.94 86 ASN A O 1
ATOM 682 N N . SER A 1 87 ? 29.854 -3.002 -38.257 1.00 65.12 87 SER A N 1
ATOM 683 C CA . SER A 1 87 ? 30.994 -2.110 -38.497 1.00 65.12 87 SER A CA 1
ATOM 684 C C . SER A 1 87 ? 32.352 -2.800 -38.321 1.00 65.12 87 SER A C 1
ATOM 686 O O . SER A 1 87 ? 33.303 -2.393 -38.985 1.00 65.12 87 SER A O 1
ATOM 688 N N . ASP A 1 88 ? 32.442 -3.852 -37.501 1.00 57.84 88 ASP A N 1
ATOM 689 C CA . ASP A 1 88 ? 33.688 -4.601 -37.268 1.00 57.84 88 ASP A CA 1
ATOM 690 C C . ASP A 1 88 ? 34.074 -5.527 -38.442 1.00 57.84 88 ASP A C 1
ATOM 692 O O . ASP A 1 88 ? 35.253 -5.816 -38.632 1.00 57.84 88 ASP A O 1
ATOM 696 N N . GLU A 1 89 ? 33.122 -5.960 -39.280 1.00 54.44 89 GLU A N 1
ATOM 697 C CA . GLU A 1 89 ? 33.403 -6.868 -40.411 1.00 54.44 89 GLU A CA 1
ATOM 698 C C . GLU A 1 89 ? 34.005 -6.146 -41.637 1.00 54.44 89 GLU A C 1
ATOM 700 O O . GLU A 1 89 ? 34.590 -6.778 -42.509 1.00 54.44 89 GLU A O 1
ATOM 705 N N . THR A 1 90 ? 33.926 -4.811 -41.705 1.00 50.25 90 THR A N 1
ATOM 706 C CA . THR A 1 90 ? 34.351 -4.030 -42.892 1.00 50.25 90 THR A CA 1
ATOM 707 C C . THR A 1 90 ? 35.724 -3.352 -42.791 1.00 50.25 90 THR A C 1
ATOM 709 O O . THR A 1 90 ? 36.117 -2.655 -43.723 1.00 50.25 90 THR A O 1
ATOM 712 N N . VAL A 1 91 ? 36.467 -3.525 -41.690 1.00 51.84 91 VAL A N 1
ATOM 713 C CA . VAL A 1 91 ? 37.761 -2.831 -41.463 1.00 51.84 91 VAL A CA 1
ATOM 714 C C . VAL A 1 91 ? 38.982 -3.753 -41.639 1.00 51.84 91 VAL A C 1
ATOM 716 O O . VAL A 1 91 ? 40.116 -3.312 -41.496 1.00 51.84 91 VAL A O 1
ATOM 719 N N . ILE A 1 92 ? 38.790 -5.014 -42.039 1.00 51.66 92 ILE A N 1
ATOM 720 C CA . ILE A 1 92 ? 39.883 -5.931 -42.409 1.00 51.66 92 ILE A CA 1
ATOM 721 C C . ILE A 1 92 ? 39.851 -6.157 -43.924 1.00 51.66 92 ILE A C 1
ATOM 723 O O . ILE A 1 92 ? 39.564 -7.256 -44.363 1.00 51.66 92 ILE A O 1
ATOM 727 N N . ASP A 1 93 ? 40.050 -5.109 -44.725 1.00 47.50 93 ASP A N 1
ATOM 728 C CA . ASP A 1 93 ? 40.364 -5.258 -46.161 1.00 47.50 93 ASP A CA 1
ATOM 729 C C . ASP A 1 93 ? 40.887 -3.945 -46.775 1.00 47.50 93 ASP A C 1
ATOM 731 O O . ASP A 1 93 ? 40.538 -3.577 -47.888 1.00 47.50 93 ASP A O 1
ATOM 735 N N . MET A 1 94 ? 41.732 -3.194 -46.060 1.00 48.31 94 MET A N 1
ATOM 736 C CA . MET A 1 94 ? 42.566 -2.145 -46.673 1.00 48.31 94 MET A CA 1
ATOM 737 C C . MET A 1 94 ? 43.900 -2.011 -45.930 1.00 48.31 94 MET A C 1
ATOM 739 O O . MET A 1 94 ? 44.283 -0.926 -45.510 1.00 48.31 94 MET A O 1
ATOM 743 N N . GLU A 1 95 ? 44.623 -3.117 -45.750 1.00 53.09 95 GLU A N 1
ATOM 744 C CA . GLU A 1 95 ? 46.034 -3.043 -45.358 1.00 53.09 95 GLU A CA 1
ATOM 745 C C . GLU A 1 95 ? 46.850 -4.136 -46.049 1.00 53.09 95 GLU A C 1
ATOM 747 O O . GLU A 1 95 ? 47.214 -5.136 -45.441 1.00 53.09 95 GLU A O 1
ATOM 752 N N . GLN A 1 96 ? 47.103 -3.952 -47.350 1.00 46.88 96 GLN A N 1
ATOM 753 C CA . GLN A 1 96 ? 48.335 -4.398 -48.014 1.00 46.88 96 GLN A CA 1
ATOM 754 C C . GLN A 1 96 ? 48.381 -3.898 -49.461 1.00 46.88 96 GLN A C 1
ATOM 756 O O . GLN A 1 96 ? 47.709 -4.435 -50.332 1.00 46.88 96 GLN A O 1
ATOM 761 N N . ASP A 1 97 ? 49.139 -2.826 -49.692 1.00 40.22 97 ASP A N 1
ATOM 762 C CA . ASP A 1 97 ? 50.275 -2.848 -50.624 1.00 40.22 97 ASP A CA 1
ATOM 763 C C . ASP A 1 97 ? 50.918 -1.451 -50.671 1.00 40.22 97 ASP A C 1
ATOM 765 O O . ASP A 1 97 ? 50.528 -0.575 -51.439 1.00 40.22 97 ASP A O 1
ATOM 769 N N . GLU A 1 98 ? 51.945 -1.248 -49.845 1.00 57.75 98 GLU A N 1
ATOM 770 C CA . GLU A 1 98 ? 53.087 -0.428 -50.259 1.00 57.75 98 GLU A CA 1
ATOM 771 C C . GLU A 1 98 ? 54.204 -1.390 -50.693 1.00 57.75 98 GLU A C 1
ATOM 773 O O . GLU A 1 98 ? 54.400 -2.421 -50.039 1.00 57.75 98 GLU A O 1
ATOM 778 N N . PRO A 1 99 ? 54.961 -1.079 -51.767 1.00 45.41 99 PRO A N 1
ATOM 779 C CA . PRO A 1 99 ? 56.263 -0.456 -51.501 1.00 45.41 99 PRO A CA 1
ATOM 780 C C . PRO A 1 99 ? 56.788 0.563 -52.552 1.00 45.41 99 PRO A C 1
ATOM 782 O O . PRO A 1 99 ? 56.842 0.284 -53.744 1.00 45.41 99 PRO A O 1
ATOM 785 N N . ILE A 1 100 ? 57.272 1.705 -52.037 1.00 45.31 100 ILE A N 1
ATOM 786 C CA . ILE A 1 100 ? 58.627 2.310 -52.192 1.00 45.31 100 ILE A CA 1
ATOM 787 C C . ILE A 1 100 ? 59.145 2.776 -53.596 1.00 45.31 100 ILE A C 1
ATOM 789 O O . ILE A 1 100 ? 59.684 1.976 -54.354 1.00 45.31 100 ILE A O 1
ATOM 793 N N . GLU A 1 101 ? 59.132 4.121 -53.785 1.00 45.94 101 GLU A N 1
ATOM 794 C CA . GLU A 1 101 ? 60.152 5.071 -54.362 1.00 45.94 101 GLU A CA 1
ATOM 795 C C . GLU A 1 101 ? 60.647 5.001 -55.846 1.00 45.94 101 GLU A C 1
ATOM 797 O O . GLU A 1 101 ? 60.487 3.971 -56.492 1.00 45.94 101 GLU A O 1
ATOM 802 N N . PRO A 1 102 ? 61.418 5.993 -56.398 1.00 54.62 102 PRO A N 1
ATOM 803 C CA . PRO A 1 102 ? 61.491 7.477 -56.249 1.00 54.62 102 PRO A CA 1
ATOM 804 C C . PRO A 1 102 ? 61.662 8.247 -57.619 1.00 54.62 102 PRO A C 1
ATOM 806 O O . PRO A 1 102 ? 61.633 7.628 -58.677 1.00 54.62 102 PRO A O 1
ATOM 809 N N . GLN A 1 103 ? 61.972 9.569 -57.576 1.00 41.41 103 GLN A N 1
ATOM 810 C CA . GLN A 1 103 ? 62.466 10.493 -58.654 1.00 41.41 103 GLN A CA 1
ATOM 811 C C . GLN A 1 103 ? 61.424 11.169 -59.568 1.00 41.41 103 GLN A C 1
ATOM 813 O O . GLN A 1 103 ? 60.384 10.596 -59.851 1.00 41.41 103 GLN A O 1
ATOM 818 N N . GLU A 1 104 ? 61.612 12.351 -60.163 1.00 41.69 104 GLU A N 1
ATOM 819 C CA . GLU A 1 104 ? 62.500 13.532 -60.084 1.00 41.69 104 GLU A CA 1
ATOM 820 C C . GLU A 1 104 ? 61.767 14.591 -60.948 1.00 41.69 104 GLU A C 1
ATOM 822 O O . GLU A 1 104 ? 61.147 14.242 -61.948 1.00 41.69 104 GLU A O 1
ATOM 827 N N . ASP A 1 105 ? 61.877 15.864 -60.575 1.00 45.97 105 ASP A N 1
ATOM 828 C CA . ASP A 1 105 ? 61.928 17.055 -61.436 1.00 45.97 105 ASP A CA 1
ATOM 829 C C . ASP A 1 105 ? 60.876 17.417 -62.524 1.00 45.97 105 ASP A C 1
ATOM 831 O O . ASP A 1 105 ? 60.505 16.675 -63.427 1.00 45.97 105 ASP A O 1
ATOM 835 N N . ALA A 1 106 ? 60.612 18.735 -62.528 1.00 44.50 106 ALA A N 1
ATOM 836 C CA . ALA A 1 106 ? 60.332 19.614 -63.674 1.00 44.50 106 ALA A CA 1
ATOM 837 C C . ALA A 1 106 ? 58.907 19.665 -64.273 1.00 44.50 106 ALA A C 1
ATOM 839 O O . ALA A 1 106 ? 58.550 18.882 -65.146 1.00 44.50 106 ALA A O 1
ATOM 840 N N . LYS A 1 107 ? 58.176 20.763 -64.009 1.00 41.62 107 LYS A N 1
ATOM 841 C CA . LYS A 1 107 ? 58.080 21.923 -64.932 1.00 41.62 107 LYS A CA 1
ATOM 842 C C . LYS A 1 107 ? 57.005 22.935 -64.518 1.00 41.62 107 LYS A C 1
ATOM 844 O O . LYS A 1 107 ? 55.856 22.586 -64.300 1.00 41.62 107 LYS A O 1
ATOM 849 N N . SER A 1 108 ? 57.442 24.195 -64.512 1.00 41.41 108 SER A N 1
ATOM 850 C CA . SER A 1 108 ? 56.737 25.430 -64.889 1.00 41.41 108 SER A CA 1
ATOM 851 C C . SER A 1 108 ? 55.216 25.392 -65.101 1.00 41.41 108 SER A C 1
ATOM 853 O O . SER A 1 108 ? 54.747 24.733 -66.032 1.00 41.41 108 SER A O 1
ATOM 855 N N . LEU A 1 109 ? 54.511 26.293 -64.414 1.00 38.62 109 LEU A N 1
ATOM 856 C CA . LEU A 1 109 ? 53.814 27.433 -65.033 1.00 38.62 109 LEU A CA 1
ATOM 857 C C . LEU A 1 109 ? 53.468 28.484 -63.974 1.00 38.62 109 LEU A C 1
ATOM 859 O O . LEU A 1 109 ? 53.017 28.084 -62.879 1.00 38.62 109 LEU A O 1
#

Secondary structure (DSSP, 8-state):
-------EEETTEEE-HHHHHHHHS--TT-HHIIIIIHHHHHHHHHHHHHHHHHHHHHHHHHHHHHHHHHHHHHHHHHHHHHHHHHHHTTSSSS---------------